Protein AF-A0A1X0NF63-F1 (afdb_monomer_lite)

Organism: NCBI:txid67003

Secondary structure (DSSP, 8-state):
--TTSSS--HHHHTS-HHHHHHHHHHHHHHHHHHHHHHHHHHH-STTHHHHHHHHHIIIIIHHHHHPPPPPHHHHHHHHHHHHHHHHHHHHHHHHHHHHHHHH-

Structure (mmCIF, N/CA/C/O backbone):
data_AF-A0A1X0NF63-F1
#
_entry.id   AF-A0A1X0NF63-F1
#
loop_
_atom_site.group_PDB
_atom_site.id
_atom_site.type_symbol
_atom_site.label_atom_id
_atom_site.label_alt_id
_atom_site.label_comp_id
_atom_site.label_asym_id
_atom_site.label_entity_id
_atom_site.label_seq_id
_atom_site.pdbx_PDB_ins_code
_atom_site.Cartn_x
_atom_site.Cartn_y
_atom_site.Cartn_z
_atom_site.occupancy
_atom_site.B_iso_or_equiv
_atom_site.auth_seq_id
_atom_site.auth_comp_id
_atom_site.auth_asym_id
_atom_site.auth_atom_id
_atom_site.pdbx_PDB_model_num
ATOM 1 N N . MET A 1 1 ? 4.810 -6.490 -8.759 1.00 56.50 1 MET A N 1
ATOM 2 C CA . MET A 1 1 ? 5.718 -7.651 -8.604 1.00 56.50 1 MET A CA 1
ATOM 3 C C . MET A 1 1 ? 6.821 -7.447 -9.617 1.00 56.50 1 MET A C 1
ATOM 5 O O . MET A 1 1 ? 6.573 -7.616 -10.801 1.00 56.50 1 MET A O 1
ATOM 9 N N . GLU A 1 2 ? 7.965 -6.930 -9.182 1.00 58.34 2 GLU A N 1
ATOM 10 C CA . GLU A 1 2 ? 9.055 -6.588 -10.102 1.00 58.34 2 GLU A CA 1
ATOM 11 C C . GLU A 1 2 ? 9.859 -7.835 -10.484 1.00 58.34 2 GLU A C 1
ATOM 13 O O . GLU A 1 2 ? 10.084 -8.715 -9.652 1.00 58.34 2 GLU A O 1
ATOM 18 N N . CYS A 1 3 ? 10.306 -7.881 -11.740 1.00 52.09 3 CYS A N 1
ATOM 19 C CA . CYS A 1 3 ? 10.920 -9.053 -12.368 1.00 52.09 3 CYS A CA 1
ATOM 20 C C . CYS A 1 3 ? 12.343 -9.378 -11.882 1.00 52.09 3 CYS A C 1
ATOM 22 O O . CYS A 1 3 ? 12.881 -10.415 -12.255 1.00 52.09 3 CYS A O 1
ATOM 24 N N . GLU A 1 4 ? 12.981 -8.501 -11.107 1.00 54.16 4 GLU A N 1
ATOM 25 C CA . GLU A 1 4 ? 14.448 -8.481 -11.037 1.00 54.16 4 GLU A CA 1
ATOM 26 C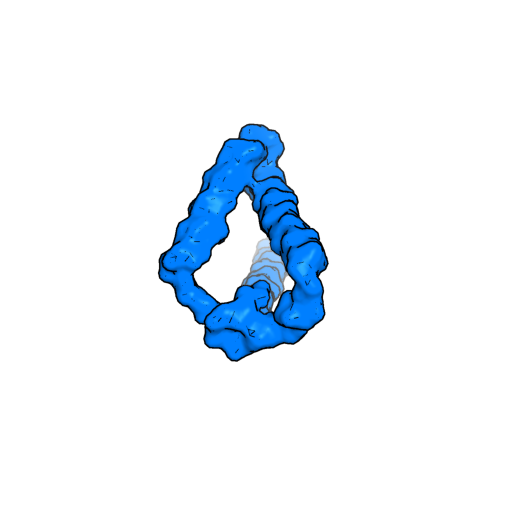 C . GLU A 1 4 ? 15.091 -9.397 -9.985 1.00 54.16 4 GLU A C 1
ATOM 28 O O . GLU A 1 4 ? 16.311 -9.526 -10.002 1.00 54.16 4 GLU A O 1
ATOM 33 N N . SER A 1 5 ? 14.350 -10.044 -9.069 1.00 51.81 5 SER A N 1
ATOM 34 C CA . SER A 1 5 ? 15.036 -10.701 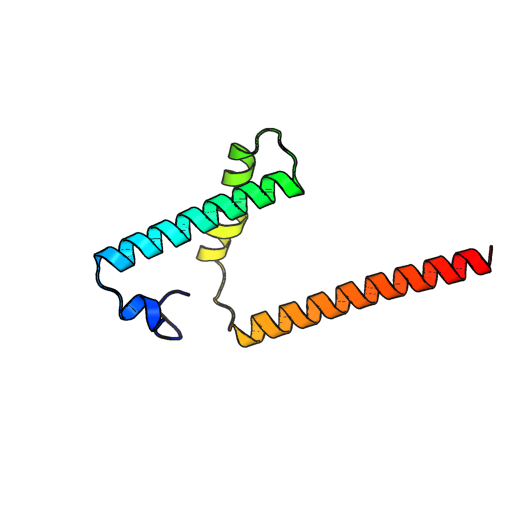-7.934 1.00 51.81 5 SER A CA 1
ATOM 35 C C . SER A 1 5 ? 14.489 -12.015 -7.372 1.00 51.81 5 SER A C 1
ATOM 37 O O . SER A 1 5 ? 15.242 -12.684 -6.672 1.00 51.81 5 SER A O 1
ATOM 39 N N . GLU A 1 6 ? 13.232 -12.414 -7.595 1.00 51.06 6 GLU A N 1
ATOM 40 C CA . GLU A 1 6 ? 12.674 -13.574 -6.858 1.00 51.06 6 GLU A CA 1
ATOM 41 C C . GLU A 1 6 ? 11.921 -14.567 -7.741 1.00 51.06 6 GLU A C 1
ATOM 43 O O . GLU A 1 6 ? 12.205 -15.762 -7.723 1.00 51.06 6 GLU A O 1
ATOM 48 N N . LEU A 1 7 ? 10.977 -14.079 -8.536 1.00 52.50 7 LEU A N 1
ATOM 49 C CA . LEU A 1 7 ? 10.227 -14.865 -9.504 1.00 52.50 7 LEU A CA 1
ATOM 50 C C . LEU A 1 7 ? 10.116 -14.001 -10.751 1.00 52.50 7 LEU A C 1
ATOM 52 O O . LEU A 1 7 ? 9.685 -12.849 -10.658 1.00 52.50 7 LEU A O 1
ATOM 56 N N . VAL A 1 8 ? 10.508 -14.543 -11.904 1.00 50.47 8 VAL A N 1
ATOM 57 C CA . VAL A 1 8 ? 10.225 -13.911 -13.193 1.00 50.47 8 VAL A CA 1
ATOM 58 C C . VAL A 1 8 ? 8.716 -13.692 -13.232 1.00 50.47 8 VAL A C 1
ATOM 60 O O . VAL A 1 8 ? 7.949 -14.653 -13.135 1.00 50.47 8 VAL A O 1
ATOM 63 N N . ALA A 1 9 ? 8.273 -12.435 -13.275 1.00 57.56 9 ALA A N 1
ATOM 64 C CA . ALA A 1 9 ? 6.855 -12.128 -13.366 1.00 57.56 9 ALA A CA 1
ATOM 65 C C . ALA A 1 9 ? 6.402 -12.526 -14.776 1.00 57.56 9 ALA A C 1
ATOM 67 O O . ALA A 1 9 ? 6.425 -11.696 -15.678 1.00 57.56 9 ALA A O 1
ATOM 68 N N . GLY A 1 10 ? 6.052 -13.806 -14.965 1.00 55.03 10 GLY A N 1
ATOM 69 C CA . GLY A 1 10 ? 5.853 -14.434 -16.279 1.00 55.03 10 GLY A CA 1
ATOM 70 C C . GLY A 1 10 ? 4.964 -13.618 -17.217 1.00 55.03 10 GLY A C 1
ATOM 71 O O . GLY A 1 10 ? 5.282 -13.457 -18.387 1.00 55.03 10 GLY A O 1
ATOM 72 N N . LEU A 1 11 ? 3.927 -12.977 -16.672 1.00 56.78 11 LEU A N 1
ATOM 73 C CA . LEU A 1 11 ? 3.028 -12.113 -17.434 1.00 56.78 11 LEU A CA 1
ATOM 74 C C . LEU A 1 11 ? 3.690 -10.824 -17.947 1.00 56.78 11 LEU A C 1
ATOM 76 O O . LEU A 1 11 ? 3.374 -10.386 -19.041 1.00 56.78 11 LEU A O 1
ATOM 80 N N . VAL A 1 12 ? 4.597 -10.203 -17.189 1.00 61.34 12 VAL A N 1
ATOM 81 C CA . VAL A 1 12 ? 5.260 -8.944 -17.584 1.00 61.34 12 VAL A CA 1
ATOM 82 C C . VAL A 1 12 ? 6.427 -9.211 -18.533 1.00 61.34 12 VAL A C 1
ATOM 84 O O . VAL A 1 12 ? 6.674 -8.419 -19.438 1.00 61.34 12 VAL A O 1
ATOM 87 N N . THR A 1 13 ? 7.126 -10.333 -18.361 1.00 59.34 13 THR A N 1
ATOM 88 C CA . THR A 1 13 ? 8.298 -10.687 -19.175 1.00 59.34 13 THR A CA 1
ATOM 89 C C . THR A 1 13 ? 7.967 -11.208 -20.569 1.00 59.34 13 THR A C 1
ATOM 91 O O . THR A 1 13 ? 8.837 -11.203 -21.434 1.00 59.34 13 THR A O 1
ATOM 94 N N . GLU A 1 14 ? 6.730 -11.644 -20.802 1.00 63.25 14 GLU A N 1
ATOM 95 C CA . GLU A 1 14 ? 6.264 -12.123 -22.113 1.00 63.25 14 GLU A CA 1
ATOM 96 C C . GLU A 1 14 ? 5.667 -11.007 -22.988 1.00 63.25 14 GLU A C 1
ATOM 98 O O . GLU A 1 14 ? 5.415 -11.201 -24.179 1.00 63.25 14 GLU A O 1
ATOM 103 N N . LEU A 1 15 ? 5.437 -9.821 -22.419 1.00 63.03 15 LEU A N 1
ATOM 104 C CA . LEU A 1 15 ? 4.795 -8.709 -23.110 1.00 63.03 15 LEU A CA 1
ATOM 105 C C . LEU A 1 15 ? 5.804 -7.887 -23.918 1.00 63.03 15 LEU A C 1
ATOM 107 O O . LEU A 1 15 ? 6.886 -7.539 -23.449 1.00 63.03 15 LEU A O 1
ATOM 111 N N . SER A 1 16 ? 5.427 -7.534 -25.150 1.00 69.06 16 SER A N 1
ATOM 112 C CA . SER A 1 16 ? 6.249 -6.684 -26.018 1.00 69.06 16 SER A CA 1
ATOM 113 C C . SER A 1 16 ? 6.424 -5.271 -25.441 1.00 69.06 16 SER A C 1
ATOM 115 O O . SER A 1 16 ? 5.639 -4.817 -24.604 1.00 69.06 16 SER A O 1
ATOM 117 N N . GLY A 1 17 ? 7.431 -4.537 -25.927 1.00 72.50 17 GLY A N 1
ATOM 118 C CA . GLY A 1 17 ? 7.825 -3.236 -25.369 1.00 72.50 17 GLY A CA 1
ATOM 119 C C . GLY A 1 17 ? 6.694 -2.203 -25.244 1.00 72.50 17 GLY A C 1
ATOM 120 O O . GLY A 1 17 ? 6.659 -1.463 -24.266 1.00 72.50 17 GLY A O 1
ATOM 121 N N . ALA A 1 18 ? 5.727 -2.173 -26.167 1.00 78.00 18 ALA A N 1
ATOM 122 C CA . ALA A 1 18 ? 4.589 -1.252 -26.074 1.00 78.00 18 ALA A CA 1
ATOM 123 C C . ALA A 1 18 ? 3.612 -1.634 -24.948 1.00 78.00 18 ALA A C 1
ATOM 125 O O . ALA A 1 18 ? 3.142 -0.766 -24.212 1.00 78.00 18 ALA A O 1
ATOM 126 N N . PHE A 1 19 ? 3.337 -2.929 -24.775 1.00 76.81 19 PHE A N 1
ATOM 127 C CA . PHE A 1 19 ? 2.487 -3.405 -23.686 1.00 76.81 19 PHE A CA 1
ATOM 128 C C . PHE A 1 19 ? 3.158 -3.194 -22.331 1.00 76.81 19 PHE A C 1
ATOM 130 O O . PHE A 1 19 ? 2.487 -2.763 -21.398 1.00 76.81 19 PHE A O 1
ATOM 137 N N . PHE A 1 20 ? 4.476 -3.391 -22.232 1.00 79.56 20 PHE A N 1
ATOM 138 C CA . PHE A 1 20 ? 5.226 -3.096 -21.011 1.00 79.56 20 PHE A CA 1
ATOM 139 C C . PHE A 1 20 ? 5.029 -1.644 -20.550 1.00 79.56 20 PHE A C 1
ATOM 141 O O . PHE A 1 20 ? 4.668 -1.408 -19.399 1.00 79.56 20 PHE A O 1
ATOM 148 N N . VAL A 1 21 ? 5.164 -0.674 -21.463 1.00 83.25 21 VAL A N 1
ATOM 149 C CA . VAL A 1 21 ? 4.965 0.750 -21.145 1.00 83.25 21 VAL A CA 1
ATOM 150 C C . VAL A 1 21 ? 3.544 1.020 -20.646 1.00 83.25 21 VAL A C 1
ATOM 152 O O . VAL A 1 21 ? 3.368 1.717 -19.648 1.00 83.25 21 VAL A O 1
ATOM 155 N N . ILE A 1 22 ? 2.525 0.445 -21.294 1.00 85.25 22 ILE A N 1
ATOM 156 C CA . ILE A 1 22 ? 1.125 0.606 -20.868 1.00 85.25 22 ILE A CA 1
ATOM 157 C C . ILE A 1 22 ? 0.921 0.044 -19.455 1.00 85.25 22 ILE A C 1
ATOM 159 O O . ILE A 1 22 ? 0.314 0.710 -18.618 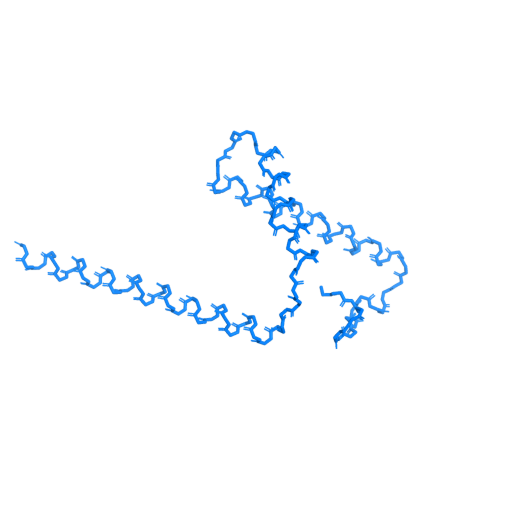1.00 85.25 22 ILE A O 1
ATOM 163 N N . TYR A 1 23 ? 1.463 -1.140 -19.160 1.00 84.19 23 TYR A N 1
ATOM 164 C CA . TYR A 1 23 ? 1.381 -1.738 -17.827 1.00 84.19 23 TYR A CA 1
ATOM 165 C C . TYR A 1 23 ? 2.073 -0.885 -16.760 1.00 84.19 23 TYR A C 1
ATOM 167 O O . TYR A 1 23 ? 1.498 -0.676 -15.693 1.00 84.19 23 TYR A O 1
ATOM 175 N N . SER A 1 24 ? 3.253 -0.329 -17.046 1.00 82.94 24 SER A N 1
ATOM 176 C CA . SER A 1 24 ? 3.942 0.568 -16.111 1.00 82.94 24 SER A CA 1
ATOM 177 C C . SER A 1 24 ? 3.147 1.851 -15.844 1.00 82.94 24 SER A C 1
ATOM 179 O O . SER A 1 24 ? 3.057 2.302 -14.703 1.00 82.94 24 SER A O 1
ATOM 181 N N . VAL A 1 25 ? 2.520 2.432 -16.873 1.00 88.56 25 VAL A N 1
ATOM 182 C CA . VAL A 1 25 ? 1.648 3.607 -16.703 1.00 88.56 25 VAL A CA 1
ATOM 183 C C . VAL A 1 25 ? 0.413 3.253 -15.868 1.00 88.56 25 VAL A C 1
ATOM 185 O O . VAL A 1 25 ? 0.025 4.021 -14.983 1.00 88.56 25 VAL A O 1
ATOM 188 N N . LEU A 1 26 ? -0.190 2.083 -16.092 1.00 87.50 26 LEU A N 1
ATOM 189 C CA . LEU A 1 26 ? -1.324 1.600 -15.298 1.00 87.50 26 LEU A CA 1
ATOM 190 C C . LEU A 1 26 ? -0.950 1.370 -13.826 1.00 87.50 26 LEU A C 1
ATOM 192 O O . LEU A 1 26 ? -1.710 1.747 -12.938 1.00 87.50 26 LEU A O 1
ATOM 196 N N . GLU A 1 27 ? 0.230 0.820 -13.545 1.00 86.69 27 GLU A N 1
ATOM 197 C CA . GLU A 1 27 ? 0.707 0.618 -12.173 1.00 86.69 27 GLU A CA 1
ATOM 198 C C . GLU A 1 27 ? 0.873 1.952 -11.427 1.00 86.69 27 GLU A C 1
ATOM 200 O O . GLU A 1 27 ? 0.367 2.116 -10.313 1.00 86.69 27 GLU A O 1
ATOM 205 N N . ILE A 1 28 ? 1.515 2.939 -12.061 1.00 88.44 28 ILE A N 1
ATOM 206 C CA . ILE A 1 28 ? 1.740 4.261 -11.459 1.00 88.44 28 ILE A CA 1
ATOM 207 C C . ILE A 1 28 ? 0.413 5.000 -11.251 1.00 88.44 28 ILE A C 1
ATOM 209 O O . ILE A 1 28 ? 0.192 5.594 -10.192 1.00 88.44 28 ILE A O 1
ATOM 213 N N . THR A 1 29 ? -0.488 4.961 -12.235 1.00 90.75 29 THR A N 1
ATOM 214 C CA . THR A 1 29 ? -1.802 5.613 -12.120 1.00 90.75 29 THR A CA 1
ATOM 215 C C . THR A 1 29 ? -2.652 4.973 -11.027 1.00 90.75 29 THR A C 1
ATOM 217 O O . THR A 1 29 ? -3.259 5.695 -10.237 1.00 90.75 29 THR A O 1
ATOM 220 N N . HIS A 1 30 ? -2.636 3.646 -10.896 1.00 90.88 30 HIS A N 1
ATOM 221 C CA . HIS A 1 30 ? -3.327 2.949 -9.813 1.00 90.88 30 HIS A CA 1
ATOM 222 C C . HIS A 1 30 ? -2.765 3.322 -8.430 1.00 90.88 30 HIS A C 1
ATOM 224 O O . HIS A 1 30 ? -3.523 3.590 -7.491 1.00 90.88 30 HIS A O 1
ATOM 230 N N . LEU A 1 31 ? -1.437 3.418 -8.295 1.00 89.69 31 LEU A N 1
ATOM 231 C CA . LEU A 1 31 ? -0.800 3.887 -7.061 1.00 89.69 31 LEU A CA 1
ATOM 232 C C . LEU A 1 31 ? -1.246 5.320 -6.722 1.00 89.69 31 LEU A C 1
ATOM 234 O O . LEU A 1 31 ? -1.646 5.605 -5.593 1.00 89.69 31 LEU A O 1
ATOM 238 N N . LEU A 1 32 ? -1.270 6.220 -7.704 1.00 89.38 32 LEU A N 1
ATOM 239 C CA . LEU A 1 32 ? -1.695 7.603 -7.493 1.00 89.38 32 LEU A CA 1
ATOM 240 C C . LEU A 1 32 ? -3.178 7.706 -7.091 1.00 89.38 32 LEU A C 1
ATOM 242 O O . LEU A 1 32 ? -3.507 8.405 -6.136 1.00 89.38 32 LEU A O 1
ATOM 246 N N . VAL A 1 33 ? -4.073 6.963 -7.744 1.00 91.06 33 VAL A N 1
ATOM 247 C CA . VAL A 1 33 ? -5.506 6.952 -7.398 1.00 91.06 33 VAL A CA 1
ATOM 248 C C . VAL A 1 33 ? -5.736 6.403 -5.988 1.00 91.06 33 VAL A C 1
ATOM 250 O O . VAL A 1 33 ? -6.469 7.009 -5.205 1.00 91.06 33 VAL A O 1
ATOM 253 N N . SER A 1 34 ? -5.087 5.293 -5.629 1.00 89.25 34 SER A N 1
ATOM 254 C CA . SER A 1 34 ? -5.241 4.687 -4.299 1.00 89.25 34 SER A CA 1
ATOM 255 C C . SER A 1 34 ? -4.752 5.600 -3.170 1.00 89.25 34 SER A C 1
ATOM 257 O O . SER A 1 34 ? -5.425 5.707 -2.145 1.00 89.25 34 SER A O 1
ATOM 259 N N . THR A 1 35 ? -3.644 6.327 -3.365 1.00 89.25 35 THR A N 1
ATOM 260 C CA . THR A 1 35 ? -3.174 7.309 -2.372 1.00 89.25 35 THR A CA 1
ATOM 261 C C . THR A 1 35 ? -4.152 8.468 -2.201 1.00 89.25 35 THR A C 1
ATOM 263 O O . THR A 1 35 ? -4.463 8.829 -1.068 1.00 89.25 35 THR A O 1
ATOM 266 N N . ILE A 1 36 ? -4.710 9.008 -3.289 1.00 89.50 36 ILE A N 1
ATOM 267 C CA . ILE A 1 36 ? -5.721 10.075 -3.220 1.00 89.50 36 ILE A CA 1
ATOM 268 C C . ILE A 1 36 ? -6.964 9.592 -2.463 1.00 89.50 36 ILE A C 1
ATOM 270 O O . ILE A 1 36 ? -7.402 10.261 -1.525 1.00 89.50 36 ILE A O 1
ATOM 274 N N . LEU A 1 37 ? -7.493 8.414 -2.805 1.00 89.38 37 LEU A N 1
ATOM 275 C CA . LEU A 1 37 ? -8.655 7.836 -2.122 1.00 89.38 37 LEU A CA 1
ATOM 276 C C . LEU A 1 37 ? -8.386 7.620 -0.628 1.00 89.38 37 LEU A C 1
ATOM 278 O O . LEU A 1 37 ? -9.204 8.010 0.204 1.00 89.38 37 LEU A O 1
ATOM 282 N N . PHE A 1 38 ? -7.219 7.075 -0.276 1.00 87.88 38 PHE A N 1
ATOM 283 C CA . PHE A 1 38 ? -6.817 6.888 1.116 1.00 87.88 38 PHE A CA 1
ATOM 284 C C . PHE A 1 38 ? -6.756 8.218 1.878 1.00 87.88 38 PHE A C 1
ATOM 286 O O . PHE A 1 38 ? -7.312 8.344 2.969 1.00 87.88 38 PHE A O 1
ATOM 293 N N . THR A 1 39 ? -6.142 9.248 1.288 1.00 88.69 39 THR A N 1
ATOM 294 C CA . THR A 1 39 ? -6.058 10.567 1.930 1.00 88.69 39 THR A CA 1
ATOM 295 C C . THR A 1 39 ? -7.423 11.216 2.139 1.00 88.69 39 THR A C 1
ATOM 297 O O . THR A 1 39 ? -7.650 11.817 3.190 1.00 88.69 39 THR A O 1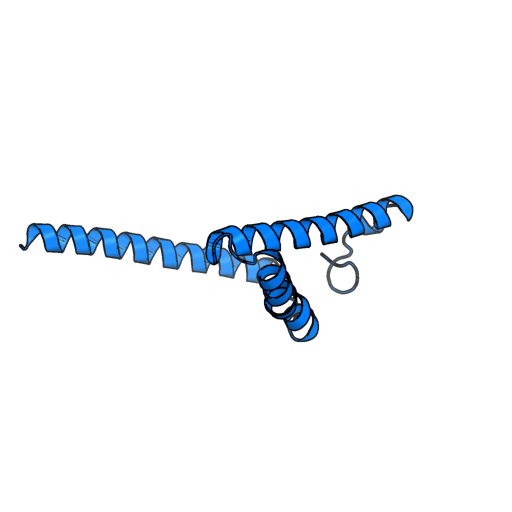
ATOM 300 N N . GLY A 1 40 ? -8.345 11.046 1.187 1.00 86.56 40 GLY A N 1
ATOM 301 C CA . GLY A 1 40 ? -9.709 11.555 1.292 1.00 86.56 40 GLY A CA 1
ATOM 302 C C . GLY A 1 40 ? -10.518 10.866 2.392 1.00 86.56 40 GLY A C 1
ATOM 303 O O . GLY A 1 40 ? -11.205 11.546 3.152 1.00 86.56 40 GLY A O 1
ATOM 304 N N . LEU A 1 41 ? -10.401 9.539 2.518 1.00 86.56 41 LEU A N 1
ATOM 305 C CA . LEU A 1 41 ? -11.138 8.756 3.516 1.00 86.56 41 LEU A CA 1
ATOM 306 C C . LEU A 1 41 ? -10.612 8.963 4.943 1.00 86.56 41 LEU A C 1
ATOM 308 O O . LEU A 1 41 ? -11.407 9.047 5.875 1.00 86.56 41 LEU A O 1
ATOM 312 N N . CYS A 1 42 ? -9.293 9.061 5.129 1.00 83.94 42 CYS A N 1
ATOM 313 C CA . CYS A 1 42 ? -8.695 9.132 6.466 1.00 83.94 42 CYS A CA 1
ATOM 314 C C . CYS A 1 42 ? -8.549 10.560 7.017 1.00 83.94 42 CYS A C 1
ATOM 316 O O . CYS A 1 42 ? -8.654 10.752 8.225 1.00 83.94 42 CYS A O 1
ATOM 318 N N . PHE A 1 43 ? -8.294 11.563 6.166 1.00 82.50 43 PHE A N 1
ATOM 319 C CA . PHE A 1 43 ? -7.930 12.923 6.602 1.00 82.50 43 PHE A CA 1
ATOM 320 C C . PHE A 1 43 ? -8.871 14.025 6.083 1.00 82.50 43 PHE A C 1
ATOM 322 O O . PHE A 1 43 ? -8.573 15.217 6.254 1.00 82.50 43 PHE A O 1
ATOM 329 N N . GLY A 1 44 ? -9.987 13.640 5.453 1.00 81.12 44 GLY A N 1
ATOM 330 C CA . GLY A 1 44 ? -11.001 14.539 4.898 1.00 81.12 44 GLY A CA 1
ATOM 331 C C . GLY A 1 44 ? -10.570 15.292 3.628 1.00 81.12 44 GLY A C 1
ATOM 332 O O . GLY A 1 44 ? -9.438 15.191 3.162 1.00 81.12 44 GLY A O 1
ATOM 333 N N . GLY A 1 45 ? -11.497 16.081 3.067 1.00 76.31 45 GLY A N 1
ATOM 334 C CA . GLY A 1 45 ? -11.371 16.708 1.739 1.00 76.31 45 GLY A CA 1
ATOM 335 C C . GLY A 1 45 ? -10.564 18.015 1.646 1.00 76.31 45 GLY A C 1
ATOM 336 O O . GLY A 1 45 ? -10.313 18.502 0.545 1.00 76.31 45 GLY A O 1
ATOM 337 N N . LEU A 1 46 ? -10.139 18.612 2.763 1.00 76.62 46 LEU A N 1
ATOM 338 C CA . LEU A 1 46 ? -9.358 19.857 2.730 1.00 76.62 46 LEU A CA 1
ATOM 339 C C . LEU A 1 46 ? -7.885 19.570 2.404 1.00 76.62 46 LEU A C 1
ATOM 341 O O . LEU A 1 46 ? -7.231 18.799 3.114 1.00 76.62 46 LEU A O 1
ATOM 345 N N . PHE A 1 47 ? -7.370 20.228 1.357 1.00 83.31 47 PHE A N 1
ATOM 346 C CA . PHE A 1 47 ? -5.989 20.116 0.857 1.00 83.31 47 PHE A CA 1
ATOM 347 C C . PHE A 1 47 ? -5.544 18.680 0.511 1.00 83.31 47 PHE A C 1
ATOM 349 O O . PHE A 1 47 ? -4.406 18.292 0.783 1.00 83.31 47 PHE A O 1
ATOM 356 N N . VAL A 1 48 ? -6.428 17.893 -0.116 1.00 86.81 48 VAL A N 1
ATOM 357 C CA . VAL A 1 48 ? -6.173 16.481 -0.474 1.00 86.81 48 VAL A CA 1
ATOM 358 C C . VAL A 1 48 ? -4.901 16.312 -1.305 1.00 86.81 48 VAL A C 1
ATOM 360 O O . VAL A 1 48 ? -4.096 15.452 -0.977 1.00 86.81 48 VAL A O 1
ATOM 363 N N . CYS A 1 49 ? -4.658 17.166 -2.306 1.00 84.44 49 CYS A N 1
ATOM 364 C CA . CYS A 1 49 ? -3.491 17.029 -3.187 1.00 84.44 49 CYS A CA 1
ATOM 365 C C . CYS A 1 49 ? -2.146 17.186 -2.453 1.00 84.44 49 CYS A C 1
ATOM 367 O O . CYS A 1 49 ? -1.192 16.475 -2.745 1.00 84.44 49 CYS A O 1
ATOM 369 N N . LEU A 1 50 ? -2.049 18.104 -1.485 1.00 87.44 50 LEU A N 1
ATOM 370 C CA . LEU A 1 50 ? -0.822 18.272 -0.694 1.00 87.44 50 LEU A CA 1
ATOM 371 C C . LEU A 1 50 ? -0.626 17.095 0.265 1.00 87.44 50 LEU A C 1
ATOM 373 O O . LEU A 1 50 ? 0.471 16.548 0.364 1.00 87.44 50 LEU A O 1
ATOM 377 N N . LYS A 1 51 ? -1.704 16.670 0.933 1.00 85.75 51 LYS A N 1
ATOM 378 C CA . LYS A 1 51 ? -1.682 15.511 1.833 1.00 85.75 51 LYS A CA 1
ATOM 379 C C . LYS A 1 51 ? -1.315 14.228 1.089 1.00 85.75 51 LYS A C 1
ATOM 381 O O . LYS A 1 51 ? -0.534 13.436 1.609 1.00 85.75 51 LYS A O 1
ATOM 386 N N . SER A 1 52 ? -1.827 14.036 -0.126 1.00 86.94 52 SER A N 1
ATOM 387 C CA . SER A 1 52 ? -1.531 12.859 -0.941 1.00 86.94 52 SER A CA 1
ATOM 388 C C . SER A 1 52 ? -0.077 12.820 -1.386 1.00 86.94 52 SER A C 1
ATOM 390 O O . SER A 1 52 ? 0.524 11.755 -1.312 1.00 86.94 52 SER A O 1
ATOM 392 N N . ILE A 1 53 ? 0.531 13.955 -1.748 1.00 88.56 53 ILE A N 1
ATOM 393 C CA . ILE A 1 53 ? 1.965 14.016 -2.078 1.00 88.56 53 ILE A CA 1
ATOM 394 C C . ILE A 1 53 ? 2.822 13.644 -0.862 1.00 88.56 53 ILE A C 1
ATOM 396 O O . ILE A 1 53 ? 3.742 12.835 -0.983 1.00 88.56 53 ILE A O 1
ATOM 400 N N . ILE A 1 54 ? 2.503 14.186 0.318 1.00 88.88 54 ILE A N 1
ATOM 401 C CA . ILE A 1 54 ? 3.234 13.880 1.558 1.00 88.88 54 ILE A CA 1
ATOM 402 C C . ILE A 1 54 ? 3.120 12.386 1.893 1.00 88.88 54 ILE A C 1
ATOM 404 O O . ILE A 1 54 ? 4.125 11.737 2.185 1.00 88.88 54 ILE A O 1
ATOM 408 N N . ILE A 1 55 ? 1.913 11.821 1.808 1.00 89.12 55 ILE A N 1
ATOM 409 C CA . ILE A 1 55 ? 1.664 10.399 2.078 1.00 89.12 55 ILE A CA 1
ATOM 410 C C . ILE A 1 55 ? 2.326 9.505 1.026 1.00 89.12 55 ILE A C 1
ATOM 412 O O . ILE A 1 55 ? 2.850 8.451 1.370 1.00 89.12 55 ILE A O 1
ATOM 416 N N . LEU A 1 56 ? 2.374 9.920 -0.237 1.00 89.06 56 LEU A N 1
ATOM 417 C CA . LEU A 1 56 ? 3.066 9.182 -1.290 1.00 89.06 56 LEU A CA 1
ATOM 418 C C . LEU A 1 56 ? 4.586 9.167 -1.058 1.00 89.06 56 LEU A C 1
ATOM 420 O O . LEU A 1 56 ? 5.221 8.120 -1.191 1.00 89.06 56 LEU A O 1
ATOM 424 N N . ALA A 1 57 ? 5.169 10.291 -0.630 1.00 88.25 57 ALA A N 1
ATOM 425 C CA . ALA A 1 57 ? 6.586 10.368 -0.288 1.00 88.25 57 ALA A CA 1
ATOM 426 C C . ALA A 1 57 ? 6.937 9.502 0.932 1.00 88.25 57 ALA A C 1
ATOM 428 O O . ALA A 1 57 ? 7.816 8.645 0.854 1.00 88.25 57 ALA A O 1
ATOM 429 N N . ILE A 1 58 ? 6.226 9.690 2.045 1.00 88.75 58 ILE A N 1
ATOM 430 C CA . ILE A 1 58 ? 6.546 9.030 3.318 1.00 88.75 58 ILE A CA 1
ATOM 431 C C . ILE A 1 58 ? 6.076 7.572 3.343 1.00 88.75 58 ILE A C 1
ATOM 433 O O . ILE A 1 58 ? 6.750 6.724 3.915 1.00 88.75 58 ILE A O 1
ATOM 437 N N . GLY A 1 59 ? 4.929 7.271 2.739 1.00 84.38 59 GLY A N 1
ATOM 438 C CA . GLY A 1 59 ? 4.288 5.958 2.805 1.00 84.38 59 GLY A CA 1
ATOM 439 C C . GLY A 1 59 ? 4.709 4.987 1.705 1.00 84.38 59 GLY A C 1
ATOM 440 O O . GLY A 1 59 ? 4.656 3.782 1.927 1.00 84.38 59 GLY A O 1
ATOM 441 N N . PHE A 1 60 ? 5.147 5.477 0.540 1.00 84.56 60 PHE A N 1
ATOM 442 C CA . PHE A 1 60 ? 5.515 4.610 -0.586 1.00 84.56 60 PHE A CA 1
ATOM 443 C C . PHE A 1 60 ? 6.959 4.807 -1.048 1.00 84.56 60 PHE A C 1
ATOM 445 O O . PHE A 1 60 ? 7.687 3.823 -1.155 1.00 84.56 60 PHE A O 1
ATOM 452 N N . LEU A 1 61 ? 7.411 6.044 -1.287 1.00 85.81 61 LEU A N 1
ATOM 453 C CA . LEU A 1 61 ? 8.760 6.277 -1.821 1.00 85.81 61 LEU A CA 1
ATOM 454 C C . LEU A 1 61 ? 9.864 5.956 -0.805 1.00 85.81 61 LEU A C 1
ATOM 456 O O . LEU A 1 61 ? 10.789 5.220 -1.135 1.00 85.81 61 LEU A O 1
ATOM 460 N N . ILE A 1 62 ? 9.765 6.453 0.432 1.00 87.06 62 ILE A N 1
ATOM 461 C CA . ILE A 1 62 ? 10.779 6.189 1.468 1.00 87.06 62 ILE A CA 1
ATOM 462 C C . ILE A 1 62 ? 10.840 4.693 1.836 1.00 87.06 62 ILE A C 1
ATOM 464 O O . ILE A 1 62 ? 11.938 4.129 1.818 1.00 87.06 62 ILE A O 1
ATOM 468 N N . PRO A 1 63 ? 9.713 3.998 2.104 1.00 83.19 63 PRO A N 1
ATOM 469 C CA . PRO A 1 63 ? 9.743 2.572 2.399 1.00 83.19 63 PRO A CA 1
ATOM 470 C C . PRO A 1 63 ? 10.281 1.762 1.227 1.00 83.19 63 PRO A C 1
ATOM 472 O O . PRO A 1 63 ? 11.035 0.826 1.458 1.00 83.19 63 PRO A O 1
ATOM 475 N N . ARG A 1 64 ? 10.001 2.143 -0.025 1.00 82.81 64 ARG A N 1
ATOM 476 C CA . ARG A 1 64 ? 10.581 1.464 -1.194 1.00 82.81 64 ARG A CA 1
ATOM 477 C C . ARG A 1 64 ? 12.113 1.496 -1.205 1.00 82.81 64 ARG A C 1
ATOM 479 O O . ARG A 1 64 ? 12.714 0.540 -1.676 1.00 82.81 64 ARG A O 1
ATOM 486 N N . VAL A 1 65 ? 12.736 2.563 -0.700 1.00 82.75 65 VAL A N 1
ATOM 487 C CA . VAL A 1 65 ? 14.204 2.705 -0.669 1.00 82.75 65 VAL A CA 1
ATOM 488 C C . VAL A 1 65 ? 14.830 1.976 0.523 1.00 82.75 65 VAL A C 1
ATOM 490 O O . VAL A 1 65 ? 15.908 1.407 0.391 1.00 82.75 65 VAL A O 1
ATOM 493 N N . ILE A 1 66 ? 14.181 2.010 1.690 1.00 84.12 66 ILE A N 1
ATOM 494 C CA . ILE A 1 66 ? 14.779 1.540 2.953 1.00 84.12 66 ILE A CA 1
ATOM 495 C C . ILE A 1 66 ? 14.383 0.095 3.289 1.00 84.12 66 ILE A C 1
ATOM 497 O O . ILE A 1 66 ? 15.142 -0.619 3.941 1.00 84.12 66 ILE A O 1
ATOM 501 N N . SER A 1 67 ? 13.180 -0.338 2.904 1.00 79.88 67 SER A N 1
ATOM 502 C CA . SER A 1 67 ? 12.634 -1.631 3.325 1.00 79.88 67 SER A CA 1
ATOM 503 C C . SER A 1 67 ? 13.088 -2.794 2.443 1.00 79.88 67 SER A C 1
ATOM 505 O O . SER A 1 67 ? 13.413 -2.639 1.266 1.00 79.88 67 SER A O 1
ATOM 507 N N . PHE A 1 68 ? 13.075 -3.989 3.034 1.00 78.69 68 PHE A N 1
ATOM 508 C CA . PHE A 1 68 ? 13.327 -5.242 2.333 1.00 78.69 68 PHE A CA 1
ATOM 509 C C . PHE A 1 68 ? 12.022 -5.855 1.821 1.00 78.69 68 PHE A C 1
ATOM 511 O O . PHE A 1 68 ? 10.955 -5.688 2.416 1.00 78.69 68 PHE A O 1
ATOM 518 N N . ARG A 1 69 ? 12.119 -6.617 0.728 1.00 73.81 69 ARG A N 1
ATOM 519 C CA . ARG A 1 69 ? 10.986 -7.365 0.173 1.00 73.81 69 ARG A CA 1
ATOM 520 C C . ARG A 1 69 ? 10.556 -8.456 1.154 1.00 73.81 69 ARG A C 1
ATOM 522 O O . ARG A 1 69 ? 11.380 -9.196 1.687 1.00 73.81 69 ARG A O 1
ATOM 529 N N . VAL A 1 70 ? 9.251 -8.551 1.389 1.00 75.81 70 VAL A N 1
ATOM 530 C CA . VAL A 1 70 ? 8.648 -9.595 2.225 1.00 75.81 70 VAL A CA 1
ATOM 531 C C . VAL A 1 70 ? 8.099 -10.683 1.311 1.00 75.81 70 VAL A C 1
ATOM 533 O O . VAL A 1 70 ? 7.376 -10.385 0.360 1.00 75.81 70 VAL A O 1
ATOM 536 N N . LYS A 1 71 ? 8.397 -11.953 1.615 1.00 79.00 71 LYS A N 1
ATOM 537 C CA . LYS A 1 71 ? 7.837 -13.086 0.865 1.00 79.00 71 LYS A CA 1
ATOM 538 C C . LYS A 1 71 ? 6.311 -13.039 0.925 1.00 79.00 71 LYS A C 1
ATOM 540 O O . LYS A 1 71 ? 5.729 -12.857 1.998 1.00 79.00 71 LYS A O 1
ATOM 545 N N . ILE A 1 72 ? 5.659 -13.270 -0.213 1.00 79.31 72 ILE A N 1
ATOM 546 C CA . ILE A 1 72 ? 4.193 -13.200 -0.330 1.00 79.31 72 ILE A CA 1
ATOM 547 C C . ILE A 1 72 ? 3.515 -14.139 0.674 1.00 79.31 72 ILE A C 1
ATOM 549 O O . ILE A 1 72 ? 2.552 -13.741 1.320 1.00 79.31 72 ILE A O 1
ATOM 553 N N . THR A 1 73 ? 4.059 -15.341 0.884 1.00 81.31 73 THR A N 1
ATOM 554 C CA . THR A 1 73 ? 3.533 -16.301 1.869 1.00 81.31 73 THR A CA 1
ATOM 555 C C . THR A 1 73 ? 3.570 -15.744 3.291 1.00 81.31 73 THR A C 1
ATOM 557 O O . THR A 1 73 ? 2.576 -15.827 4.005 1.00 81.31 73 THR A O 1
ATOM 560 N N . THR A 1 74 ? 4.673 -15.100 3.688 1.00 83.56 74 THR A N 1
ATOM 561 C CA . THR A 1 74 ? 4.793 -14.478 5.016 1.00 83.56 74 THR A CA 1
ATOM 562 C C . THR A 1 74 ? 3.890 -13.253 5.168 1.00 83.56 74 THR A C 1
ATOM 564 O O . THR A 1 74 ? 3.283 -13.062 6.223 1.00 83.56 74 THR A O 1
ATOM 567 N N . ALA A 1 75 ? 3.725 -12.457 4.105 1.00 83.94 75 ALA A N 1
ATOM 568 C CA . ALA A 1 75 ? 2.805 -11.322 4.098 1.00 83.94 75 ALA A CA 1
ATOM 569 C C . ALA A 1 75 ? 1.342 -11.783 4.222 1.00 83.94 75 ALA A C 1
ATOM 571 O O . ALA A 1 75 ? 0.588 -11.233 5.020 1.00 83.94 75 ALA A O 1
ATOM 572 N N . GLN A 1 76 ? 0.954 -12.842 3.505 1.00 85.69 76 GLN A N 1
ATOM 573 C CA . GLN A 1 76 ? -0.378 -13.443 3.601 1.00 85.69 76 GLN A CA 1
ATOM 574 C C . GLN A 1 76 ? -0.663 -13.961 5.013 1.00 85.69 76 GLN A C 1
ATOM 576 O O . GLN A 1 76 ? -1.709 -13.643 5.578 1.00 85.69 76 GLN A O 1
ATOM 581 N N . THR A 1 77 ? 0.276 -14.694 5.622 1.00 86.75 77 THR A N 1
ATOM 582 C CA . THR A 1 77 ? 0.105 -15.174 7.002 1.00 86.75 77 THR A CA 1
ATOM 583 C C . THR A 1 77 ? -0.022 -14.027 8.002 1.00 86.75 77 THR A C 1
ATOM 585 O O . THR A 1 77 ? -0.846 -14.105 8.910 1.00 86.75 77 THR A O 1
ATOM 588 N N . PHE A 1 78 ? 0.734 -12.939 7.814 1.00 89.38 78 PHE A N 1
ATOM 589 C CA . PHE A 1 78 ? 0.644 -11.757 8.669 1.00 89.38 78 PHE A CA 1
ATOM 590 C C . PHE A 1 78 ? -0.730 -11.085 8.570 1.00 89.38 78 PHE A C 1
ATOM 592 O O . PHE A 1 78 ? -1.336 -10.781 9.594 1.00 89.38 78 PHE A O 1
ATOM 599 N N . ILE A 1 79 ? -1.256 -10.912 7.353 1.00 89.50 79 ILE A N 1
ATOM 600 C CA . ILE A 1 79 ? -2.576 -10.305 7.126 1.00 89.50 79 ILE A CA 1
ATOM 601 C C . ILE A 1 79 ? -3.685 -11.143 7.774 1.00 89.50 79 ILE A C 1
ATOM 603 O O . ILE A 1 79 ? -4.554 -10.588 8.445 1.00 89.50 79 ILE A O 1
ATOM 607 N N . ILE A 1 80 ? -3.649 -12.470 7.617 1.00 88.75 80 ILE A N 1
ATOM 608 C CA . ILE A 1 80 ? -4.654 -13.371 8.204 1.00 88.75 80 ILE A CA 1
ATOM 609 C C . ILE A 1 80 ? -4.610 -13.306 9.734 1.00 88.75 80 ILE A C 1
ATOM 611 O O . ILE A 1 80 ? -5.653 -13.196 10.376 1.00 88.75 80 ILE A O 1
ATOM 615 N N . LEU A 1 81 ? -3.411 -13.330 10.322 1.00 90.88 81 LEU A N 1
ATOM 616 C CA . LEU A 1 81 ? -3.240 -13.250 11.772 1.00 90.88 81 LEU A CA 1
ATOM 617 C C . LEU A 1 81 ? -3.713 -11.895 12.314 1.00 90.88 81 LEU A C 1
ATOM 619 O O . LEU A 1 81 ? -4.424 -11.847 13.318 1.00 90.88 81 LEU A O 1
ATOM 623 N N . PHE A 1 82 ? -3.385 -10.803 11.623 1.00 89.75 82 PHE A N 1
ATOM 624 C CA . PHE A 1 82 ? -3.852 -9.465 11.974 1.00 89.75 82 PHE A CA 1
ATOM 625 C C . PHE A 1 82 ? -5.384 -9.373 11.943 1.00 89.75 82 PHE A C 1
ATOM 627 O O . PHE A 1 82 ? -5.995 -8.908 12.905 1.00 89.75 82 PHE A O 1
ATOM 634 N N . LEU A 1 83 ? -6.017 -9.877 10.878 1.00 89.69 83 LEU A N 1
ATOM 635 C CA . LEU A 1 83 ? -7.474 -9.897 10.749 1.00 89.69 83 LEU A CA 1
ATOM 636 C C . LEU A 1 83 ? -8.127 -10.731 11.863 1.00 89.69 83 LEU A C 1
ATOM 638 O O . LEU A 1 83 ? -9.115 -10.299 12.461 1.00 89.69 83 LEU A O 1
ATOM 642 N N . PHE A 1 84 ? -7.547 -11.892 12.184 1.00 90.31 84 PHE A N 1
ATOM 643 C CA . PHE A 1 84 ? -8.010 -12.743 13.277 1.00 90.31 84 PHE A CA 1
ATOM 644 C C . PHE A 1 84 ? -7.974 -12.000 14.617 1.00 90.31 84 PHE A C 1
ATOM 646 O O . PHE A 1 84 ? -8.984 -11.953 15.319 1.00 90.31 84 PHE A O 1
ATOM 653 N N . PHE A 1 85 ? -6.859 -11.340 14.940 1.00 91.62 85 PHE A N 1
ATOM 654 C CA . PHE A 1 85 ? -6.717 -10.603 16.194 1.00 91.62 85 PHE A CA 1
ATOM 655 C C . PHE A 1 85 ? -7.718 -9.445 16.317 1.00 91.62 85 PHE A C 1
ATOM 657 O O . PHE A 1 85 ? -8.367 -9.297 17.352 1.00 91.62 85 PHE A O 1
ATOM 664 N N . VAL A 1 86 ? -7.898 -8.657 15.250 1.00 90.75 86 VAL A N 1
ATOM 665 C CA . VAL A 1 86 ? -8.876 -7.556 15.233 1.00 90.75 86 VAL A CA 1
ATOM 666 C C . VAL A 1 86 ? -10.295 -8.090 15.425 1.00 90.75 86 VAL A C 1
ATOM 668 O O . VAL A 1 86 ? -11.042 -7.563 16.247 1.00 90.75 86 VAL A O 1
ATOM 671 N N . SER A 1 87 ? -10.662 -9.164 14.719 1.00 88.56 87 SER A N 1
ATOM 672 C CA . SER A 1 87 ? -11.996 -9.763 14.842 1.00 88.56 87 SER A CA 1
ATOM 673 C C . SER A 1 87 ? -12.271 -10.300 16.250 1.00 88.56 87 SER A C 1
ATOM 675 O O . SER A 1 87 ? -13.354 -10.079 16.797 1.00 88.56 87 SER A O 1
ATOM 677 N N . PHE A 1 88 ? -11.271 -10.924 16.877 1.00 91.38 88 PHE A N 1
ATOM 678 C CA . PHE A 1 88 ? -11.365 -11.421 18.244 1.00 91.38 88 PHE A CA 1
ATOM 679 C C . PHE A 1 88 ? -11.554 -10.282 19.251 1.00 91.38 88 PHE A C 1
ATOM 681 O O . PHE A 1 88 ? -12.425 -10.362 20.117 1.00 91.38 88 PHE A O 1
ATOM 688 N N . LEU A 1 89 ? -10.790 -9.194 19.113 1.00 90.06 89 LEU A N 1
ATOM 689 C CA . LEU A 1 89 ? -10.882 -8.035 20.002 1.00 90.06 89 LEU A CA 1
ATOM 690 C C . LEU A 1 89 ? -12.259 -7.365 19.899 1.00 90.06 89 LEU A C 1
ATOM 692 O O . LEU A 1 89 ? -12.877 -7.063 20.920 1.00 90.06 89 LEU A O 1
ATOM 696 N N . VAL A 1 90 ? -12.781 -7.204 18.680 1.00 91.00 90 VAL A N 1
ATOM 697 C CA . VAL A 1 90 ? -14.130 -6.666 18.448 1.00 91.00 90 VAL A CA 1
ATOM 698 C C . VAL A 1 90 ? -15.194 -7.556 19.094 1.00 91.00 90 VAL A C 1
ATOM 700 O O . VAL A 1 90 ? -16.075 -7.049 19.787 1.00 91.00 90 VAL A O 1
ATOM 703 N N . PHE A 1 91 ? -15.102 -8.879 18.934 1.00 89.94 91 PHE A N 1
ATOM 704 C CA . PHE A 1 91 ? -16.041 -9.810 19.562 1.00 89.94 91 PHE A CA 1
ATOM 705 C C . PHE A 1 91 ? -15.991 -9.745 21.094 1.00 89.94 9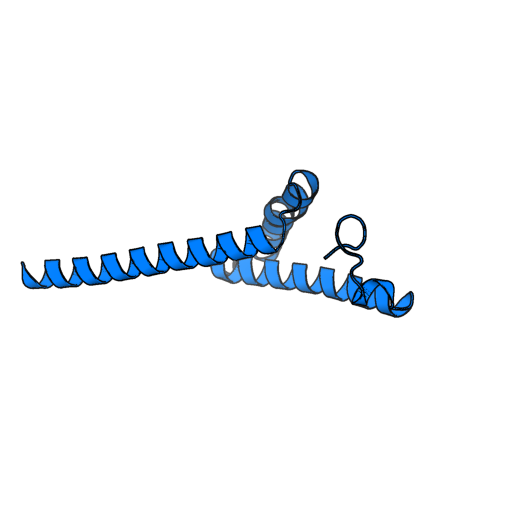1 PHE A C 1
ATOM 707 O O . PHE A 1 91 ? -17.034 -9.710 21.747 1.00 89.94 91 PHE A O 1
ATOM 714 N N . LEU A 1 92 ? -14.790 -9.661 21.673 1.00 91.31 92 LEU A N 1
ATOM 715 C CA . LEU A 1 92 ? -14.607 -9.528 23.115 1.00 91.31 92 LEU A CA 1
ATOM 716 C C . LEU A 1 92 ? -15.204 -8.216 23.637 1.00 91.31 92 LEU A C 1
ATOM 718 O O . LEU A 1 92 ? -15.900 -8.225 24.650 1.00 91.31 92 LEU A O 1
ATOM 722 N N . PHE A 1 93 ? -15.012 -7.107 22.920 1.00 90.81 93 PHE A N 1
ATOM 723 C CA . PHE A 1 93 ? -15.632 -5.828 23.265 1.00 90.81 93 PHE A CA 1
ATOM 724 C C . PHE A 1 93 ? -17.166 -5.912 23.247 1.00 90.81 93 PHE A C 1
ATOM 726 O O . PHE A 1 93 ? -17.821 -5.476 24.196 1.00 90.81 93 PHE A O 1
ATOM 733 N N . PHE A 1 94 ? -17.749 -6.539 22.219 1.00 88.62 94 PHE A N 1
ATOM 734 C CA . PHE A 1 94 ? -19.193 -6.775 22.170 1.00 88.62 94 PHE A CA 1
ATOM 735 C C . PHE A 1 94 ? -19.673 -7.630 23.349 1.00 88.62 94 PHE A C 1
ATOM 737 O O . PHE A 1 94 ? -20.648 -7.257 24.002 1.00 88.62 94 PHE A O 1
ATOM 744 N N . ALA A 1 95 ? -18.981 -8.722 23.676 1.00 87.31 95 ALA A N 1
ATOM 745 C CA . ALA A 1 95 ? -19.341 -9.582 24.801 1.00 87.31 95 ALA A CA 1
ATOM 746 C C . ALA A 1 95 ? -19.283 -8.835 26.145 1.00 87.31 95 ALA A C 1
ATOM 748 O O . ALA A 1 95 ? -20.251 -8.870 26.906 1.00 87.31 95 ALA A O 1
ATOM 749 N N . VAL A 1 96 ? -18.200 -8.094 26.410 1.00 90.19 96 VAL A N 1
ATOM 750 C CA . VAL A 1 96 ? -18.049 -7.290 27.635 1.00 90.19 96 VAL A CA 1
ATOM 751 C C . VAL A 1 96 ? -19.145 -6.233 27.730 1.00 90.19 96 VAL A C 1
ATOM 753 O O . VAL A 1 96 ? -19.766 -6.110 28.781 1.00 90.19 96 VAL A O 1
ATOM 756 N N . SER A 1 97 ? -19.450 -5.520 26.640 1.00 87.31 97 SER A N 1
ATOM 757 C CA . SER A 1 97 ? -20.514 -4.504 26.640 1.00 87.31 97 SER A CA 1
ATOM 758 C C . SER A 1 97 ? -21.888 -5.085 27.004 1.00 87.31 97 SER A C 1
ATOM 760 O O . SER A 1 97 ? -22.663 -4.447 27.715 1.00 87.31 97 SER A O 1
ATOM 762 N N . LYS A 1 98 ? -22.181 -6.322 26.575 1.00 83.38 98 LYS A N 1
ATOM 763 C CA . LYS A 1 98 ? -23.435 -7.018 26.895 1.00 83.38 98 LYS A CA 1
ATOM 764 C C . LYS A 1 98 ? -23.474 -7.525 28.332 1.00 83.38 98 LYS A C 1
ATOM 766 O O . LYS A 1 98 ? -24.508 -7.385 28.973 1.00 83.38 98 LYS A O 1
ATOM 771 N N . ILE A 1 99 ? -22.367 -8.059 28.851 1.00 85.69 99 ILE A N 1
ATOM 772 C CA . ILE A 1 99 ? -22.270 -8.475 30.259 1.00 85.69 99 ILE A CA 1
ATOM 773 C C . ILE A 1 99 ? -22.417 -7.258 31.180 1.00 85.69 99 ILE A C 1
ATOM 775 O O . ILE A 1 99 ? -23.174 -7.304 32.141 1.00 85.69 99 ILE A O 1
ATOM 779 N N . LEU A 1 100 ? -21.754 -6.147 30.859 1.00 85.00 100 LEU A N 1
ATOM 780 C CA . LEU A 1 100 ? -21.794 -4.927 31.666 1.00 85.00 100 LEU A CA 1
ATOM 781 C C . LEU A 1 100 ? -23.204 -4.309 31.700 1.00 85.00 100 LEU A C 1
ATOM 783 O O . LEU A 1 100 ? -23.635 -3.837 32.743 1.00 85.00 100 LEU A O 1
ATOM 787 N N . CYS A 1 101 ? -23.956 -4.402 30.597 1.00 78.00 101 CYS A N 1
ATOM 788 C CA . CYS A 1 101 ? -25.367 -4.004 30.527 1.00 78.00 101 CYS A CA 1
ATOM 789 C C . CYS A 1 101 ? -26.323 -4.924 31.313 1.00 78.00 101 CYS A C 1
ATOM 791 O O . CYS A 1 101 ? -27.438 -4.513 31.596 1.00 78.00 101 CYS A O 1
ATOM 793 N N . LEU A 1 102 ? -25.938 -6.171 31.605 1.00 77.81 102 LEU A N 1
ATOM 794 C CA . LEU A 1 102 ? -26.744 -7.093 32.420 1.00 77.81 102 LEU A CA 1
ATOM 795 C C . LEU A 1 102 ? -26.465 -6.950 33.922 1.00 77.81 102 L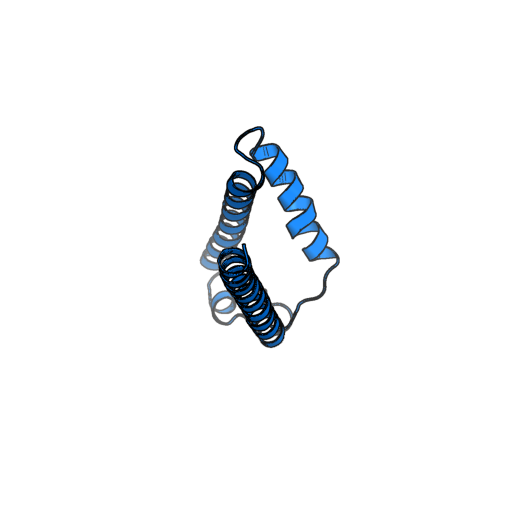EU A C 1
ATOM 797 O O . LEU A 1 102 ? -27.284 -7.369 34.734 1.00 77.81 102 LEU A O 1
ATOM 801 N N . VAL A 1 103 ? -25.284 -6.440 34.281 1.00 78.62 103 VAL A N 1
ATOM 802 C CA . VAL A 1 103 ? -24.849 -6.257 35.674 1.00 78.62 103 VAL A CA 1
ATOM 803 C C . VAL A 1 103 ? -25.307 -4.908 36.246 1.00 78.62 103 VAL A C 1
ATOM 805 O O . VAL A 1 103 ? -25.494 -4.812 37.457 1.00 78.62 103 VAL A O 1
ATOM 808 N N . ILE A 1 104 ? -25.469 -3.887 35.395 1.00 63.94 104 ILE A N 1
ATOM 809 C CA . ILE A 1 104 ? -26.094 -2.591 35.727 1.00 63.94 104 ILE A CA 1
ATOM 810 C C . ILE A 1 104 ? -27.613 -2.725 35.635 1.00 63.94 104 ILE A C 1
ATOM 812 O O . ILE A 1 104 ? -28.292 -2.237 36.564 1.00 63.94 104 ILE A O 1
#

pLDDT: mean 81.01, std 11.44, range [50.47, 91.62]

Foldseek 3Di:
DDCDPDHRPVVLVVDDPVVNVVVVVVVVVVLLVVLLVVQCVPPNDPPSVVNSVVCCCVVPVVCVVPPDDDDPVVVVVVVVVVVVVVVVVVVVVVVVVVVVVVVD

Radius of gyration: 20.59 Å; chains: 1; bounding box: 42×36×62 Å

Sequence (104 aa):
MECESELVAGLVTELSGAFFVIYSVLEITHLLVSTILFTGLCFGGLFVCLKSIIILAIGFLIPRVISFRVKITTAQTFIILFLFFVSFLVFLFFAVSKILCLVI

InterPro domains:
  IPR001694 NADH:ubiquinone oxidoreductase, subunit 1/F420H2 oxidoreductase subunit H [PF00146] (2-94)